Protein AF-A0A6A3IXL8-F1 (afdb_monomer_lite)

pLDDT: mean 82.42, std 16.55, range [43.03, 97.19]

Sequence (114 aa):
MKDTRRDSEVLTAKTMASSVRDVYPDWLESYIQGKKDTATAYESLLRLLRRFAYRHGFVQRTPSGLNEKLSNLIVIRDEFAQSFKMTYSGFDASEVYNTDETGIYCDGVTRTVA

Radius of gyration: 25.23 Å; chains: 1; bounding box: 51×42×64 Å

Secondary structure (DSSP, 8-state):
---TTSSSPP--HHHHHHHHHHH-HHHHHHHHTT-S-HHHHHHHHHHHHHHHHHHTT-------TT---HHHHHHHHHHHHHHHHHHHTTS-GGG-------PPPP--------

Structure (mmCIF, N/CA/C/O backbone):
data_AF-A0A6A3IXL8-F1
#
_entry.id   AF-A0A6A3IXL8-F1
#
loop_
_atom_site.group_PDB
_atom_site.id
_atom_site.type_symbol
_atom_site.label_atom_id
_atom_site.label_alt_id
_atom_site.label_comp_id
_atom_site.label_asym_id
_atom_site.label_entity_id
_atom_site.label_seq_id
_atom_site.pdbx_PDB_ins_code
_atom_site.Cartn_x
_atom_site.Cartn_y
_atom_site.Cartn_z
_atom_site.occupancy
_atom_site.B_iso_or_equiv
_atom_site.auth_seq_id
_atom_site.auth_comp_id
_atom_site.auth_asym_id
_atom_site.auth_atom_id
_atom_site.pdbx_PDB_model_num
ATOM 1 N N . MET A 1 1 ? 0.269 11.555 -17.922 1.00 45.09 1 MET A N 1
ATOM 2 C CA . MET A 1 1 ? -0.558 10.885 -16.894 1.00 45.09 1 MET A CA 1
ATOM 3 C C . MET A 1 1 ? -0.244 11.554 -15.561 1.00 45.09 1 MET A C 1
ATOM 5 O O . MET A 1 1 ? 0.915 11.542 -15.171 1.00 45.09 1 MET A O 1
ATOM 9 N N . LYS A 1 2 ? -1.202 12.260 -14.945 1.00 43.03 2 LYS A N 1
ATOM 10 C CA . LYS A 1 2 ? -0.981 12.970 -13.671 1.00 43.03 2 LYS A CA 1
ATOM 11 C C . LYS A 1 2 ? -0.817 11.906 -12.579 1.00 43.03 2 LYS A C 1
ATOM 13 O O . LYS A 1 2 ? -1.688 11.047 -12.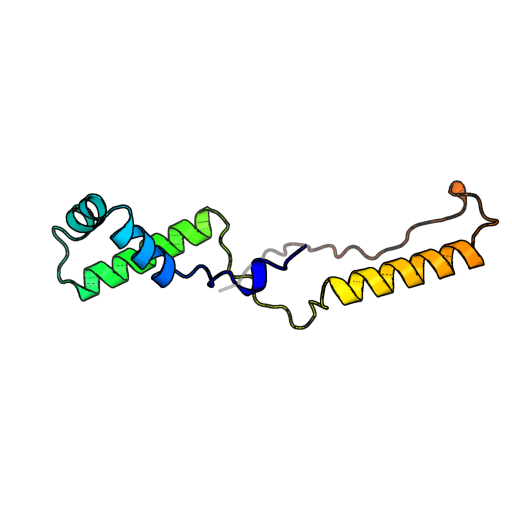458 1.00 43.03 2 LYS A O 1
ATOM 18 N N . ASP A 1 3 ? 0.317 11.911 -11.880 1.00 43.94 3 ASP A N 1
ATOM 19 C CA . ASP A 1 3 ? 0.663 10.929 -10.845 1.00 43.94 3 ASP A CA 1
ATOM 20 C C . ASP A 1 3 ? -0.281 11.077 -9.642 1.00 43.94 3 ASP A C 1
ATOM 22 O O . ASP A 1 3 ? -0.008 11.788 -8.679 1.00 43.94 3 ASP A O 1
ATOM 26 N N . THR A 1 4 ? -1.434 10.418 -9.735 1.00 51.47 4 THR A N 1
ATOM 27 C CA . THR A 1 4 ? -2.538 10.454 -8.765 1.00 51.47 4 THR A CA 1
ATOM 28 C C . THR A 1 4 ? -2.161 9.817 -7.426 1.00 51.47 4 THR A C 1
ATOM 30 O O . THR A 1 4 ? -2.902 9.954 -6.459 1.00 51.47 4 THR A O 1
ATOM 33 N N . ARG A 1 5 ? -0.998 9.150 -7.343 1.00 54.78 5 ARG A N 1
ATOM 34 C CA . ARG A 1 5 ? -0.468 8.570 -6.100 1.00 54.78 5 ARG A CA 1
ATOM 35 C C . ARG A 1 5 ? 0.149 9.604 -5.163 1.00 54.78 5 ARG A C 1
ATOM 37 O O . ARG A 1 5 ? 0.311 9.320 -3.982 1.00 54.78 5 ARG A O 1
ATOM 44 N N . ARG A 1 6 ? 0.522 10.784 -5.669 1.00 49.09 6 ARG A N 1
ATOM 45 C CA . ARG A 1 6 ? 1.059 11.865 -4.823 1.00 49.09 6 ARG A CA 1
ATOM 46 C C . ARG A 1 6 ? -0.026 12.601 -4.047 1.00 49.09 6 ARG A C 1
ATOM 48 O O . ARG A 1 6 ? 0.248 13.066 -2.949 1.00 49.09 6 ARG A O 1
ATOM 55 N N . ASP A 1 7 ? -1.233 12.643 -4.601 1.00 52.06 7 ASP A N 1
ATOM 56 C CA . ASP A 1 7 ? -2.391 13.301 -3.990 1.00 52.06 7 ASP A CA 1
ATOM 57 C C . ASP A 1 7 ? -3.246 12.323 -3.161 1.00 52.06 7 ASP A C 1
ATOM 59 O O . ASP A 1 7 ? -4.202 12.731 -2.505 1.00 52.06 7 ASP A O 1
ATOM 63 N N . SER A 1 8 ? -2.932 11.022 -3.185 1.00 55.88 8 SER A N 1
ATOM 64 C CA . SER A 1 8 ? -3.656 10.021 -2.401 1.00 55.88 8 SER A CA 1
ATOM 65 C C . SER A 1 8 ? -3.188 10.026 -0.946 1.00 55.88 8 SER A C 1
ATOM 67 O O . SER A 1 8 ? -2.030 9.704 -0.667 1.00 55.88 8 SER A O 1
ATOM 69 N N . GLU A 1 9 ? -4.093 10.344 -0.016 1.00 64.56 9 GLU A N 1
ATOM 70 C CA . GLU A 1 9 ? -3.850 10.162 1.416 1.00 64.56 9 GLU A CA 1
ATOM 71 C C . GLU A 1 9 ? -3.497 8.704 1.732 1.00 64.56 9 GLU A C 1
ATOM 73 O O . GLU A 1 9 ? -4.048 7.755 1.165 1.00 64.56 9 GLU A O 1
ATOM 78 N N . VAL A 1 10 ? -2.577 8.517 2.679 1.00 71.94 10 VAL A N 1
ATOM 79 C CA . VAL A 1 10 ? -2.199 7.186 3.154 1.00 71.94 10 VAL A CA 1
ATOM 80 C C . VAL A 1 10 ? -3.430 6.508 3.761 1.00 71.94 10 VAL A C 1
ATOM 82 O O . VAL A 1 10 ? -4.063 7.032 4.683 1.00 71.94 10 VAL A O 1
ATOM 85 N N . LEU A 1 11 ? -3.750 5.308 3.273 1.00 77.88 11 LEU A N 1
ATOM 86 C CA . LEU A 1 11 ? -4.792 4.480 3.867 1.00 77.88 11 LEU A CA 1
ATOM 87 C C . LEU A 1 11 ? -4.315 3.997 5.242 1.00 77.88 11 LEU A C 1
ATOM 89 O O . LEU A 1 11 ? -3.466 3.116 5.362 1.00 77.88 11 LEU A O 1
ATOM 93 N N . THR A 1 12 ? -4.856 4.603 6.291 1.00 87.62 12 THR A N 1
ATOM 94 C CA . THR A 1 12 ? -4.580 4.279 7.687 1.00 87.62 12 THR A CA 1
ATOM 95 C C . THR A 1 12 ? -5.878 3.875 8.366 1.00 87.62 12 THR A C 1
ATOM 97 O O . THR A 1 12 ? -6.965 4.268 7.948 1.00 87.62 12 THR A O 1
ATOM 100 N N . ALA A 1 13 ? -5.786 3.157 9.486 1.00 90.38 13 ALA A N 1
ATOM 101 C CA . ALA A 1 13 ? -6.971 2.852 10.289 1.00 90.38 13 ALA A CA 1
ATOM 102 C C . ALA A 1 13 ? -7.740 4.121 10.711 1.00 90.38 13 ALA A C 1
ATOM 104 O O . ALA A 1 13 ? -8.952 4.068 10.886 1.00 90.38 13 ALA A O 1
ATOM 105 N N . LYS A 1 14 ? -7.050 5.265 10.832 1.00 91.12 14 LYS A N 1
ATOM 106 C CA . LYS A 1 14 ? -7.661 6.560 11.140 1.00 91.12 14 LYS A CA 1
ATOM 107 C C . LYS A 1 14 ? -8.438 7.126 9.950 1.00 91.12 14 LYS A C 1
ATOM 109 O O . LYS A 1 14 ? -9.581 7.526 10.135 1.00 91.12 14 LYS A O 1
ATOM 114 N N . THR A 1 15 ? -7.855 7.139 8.749 1.00 91.38 15 THR A N 1
ATOM 115 C CA . THR A 1 15 ? -8.567 7.614 7.548 1.00 91.38 15 THR A CA 1
ATOM 116 C C . THR A 1 15 ? -9.753 6.707 7.222 1.00 91.38 15 THR A C 1
ATOM 118 O O . THR A 1 15 ? -10.842 7.207 6.963 1.00 91.38 15 THR A O 1
ATOM 121 N N . MET A 1 16 ? -9.606 5.391 7.403 1.00 93.25 16 MET A N 1
ATOM 122 C CA . MET A 1 16 ? -10.719 4.438 7.325 1.00 93.25 16 MET A CA 1
ATOM 123 C C . MET A 1 16 ? -11.811 4.711 8.371 1.00 93.25 16 MET A C 1
ATOM 125 O O . MET A 1 16 ? -12.990 4.637 8.043 1.00 93.25 16 MET A O 1
ATOM 129 N N . ALA A 1 17 ? -11.450 5.033 9.620 1.00 94.81 17 ALA A N 1
ATOM 130 C CA . ALA A 1 17 ? -12.427 5.348 10.665 1.00 94.81 17 ALA A CA 1
ATOM 131 C C . ALA A 1 17 ? -13.216 6.627 10.348 1.00 94.81 17 ALA A C 1
ATOM 133 O O . ALA A 1 17 ? -14.429 6.651 10.553 1.00 94.81 17 ALA A O 1
ATOM 134 N N . SER A 1 18 ? -12.556 7.655 9.800 1.00 94.88 18 SER A N 1
ATOM 135 C CA . SER A 1 18 ? -13.240 8.845 9.280 1.00 94.88 18 SER A CA 1
ATOM 136 C C . SER A 1 18 ? -14.214 8.475 8.160 1.00 94.88 18 SER A C 1
ATOM 138 O O . SER A 1 18 ? -15.380 8.836 8.244 1.00 94.88 18 SER A O 1
ATOM 140 N N . SER A 1 19 ? -13.796 7.672 7.174 1.00 93.38 19 SER A N 1
ATOM 141 C CA . SER A 1 19 ? -14.694 7.228 6.097 1.00 93.38 19 SER A CA 1
ATOM 142 C C . SER A 1 19 ? -15.884 6.414 6.608 1.00 93.38 19 SER A C 1
ATOM 144 O O . SER A 1 19 ? -16.992 6.577 6.111 1.00 93.38 19 SER A O 1
ATOM 146 N N . VAL A 1 20 ? -15.687 5.556 7.613 1.00 96.00 20 VAL A N 1
ATOM 147 C CA . VAL A 1 20 ? -16.784 4.808 8.247 1.00 96.00 20 VAL A CA 1
ATOM 148 C C . VAL A 1 20 ? -17.775 5.752 8.918 1.00 96.00 20 VAL A C 1
ATOM 150 O O . VAL A 1 20 ? -18.974 5.575 8.747 1.00 96.00 20 VAL A O 1
ATOM 153 N N . ARG A 1 21 ? -17.293 6.766 9.641 1.00 95.50 21 ARG A N 1
ATOM 154 C CA . ARG A 1 21 ? -18.155 7.789 10.245 1.00 95.50 21 ARG A CA 1
ATOM 155 C C . ARG A 1 21 ? -18.945 8.559 9.186 1.00 95.50 21 ARG A C 1
ATOM 157 O O . ARG A 1 21 ? -20.123 8.818 9.393 1.00 95.50 21 ARG A O 1
ATOM 164 N N . ASP A 1 22 ? -18.297 8.918 8.083 1.00 95.69 22 ASP A N 1
ATOM 165 C CA . ASP A 1 22 ? -18.884 9.800 7.073 1.00 95.69 22 ASP A CA 1
ATOM 166 C C . ASP A 1 22 ? -19.870 9.055 6.150 1.00 95.69 22 ASP A C 1
ATOM 168 O O . ASP A 1 22 ? -20.857 9.637 5.708 1.00 95.69 22 ASP A O 1
ATOM 172 N N . VAL A 1 23 ? -19.627 7.768 5.871 1.00 97.19 23 VAL A N 1
ATOM 173 C CA . VAL A 1 23 ? -20.437 6.957 4.937 1.00 97.19 23 VAL A CA 1
ATOM 174 C C . VAL A 1 23 ? -21.420 6.026 5.658 1.00 97.19 23 VAL A C 1
ATOM 176 O O . VAL A 1 23 ? -22.490 5.741 5.127 1.00 97.19 23 VAL A O 1
ATOM 179 N N . TYR A 1 24 ? -21.083 5.551 6.861 1.00 95.94 24 TYR A N 1
ATOM 180 C CA . TYR A 1 24 ? -21.859 4.553 7.609 1.00 95.94 24 TYR A CA 1
ATOM 181 C C . TYR A 1 24 ? -22.117 4.971 9.075 1.00 95.94 24 TYR A C 1
ATOM 183 O O . TYR A 1 24 ? -21.761 4.224 9.997 1.00 95.94 24 TYR A O 1
ATOM 191 N N . PRO A 1 25 ? -22.739 6.140 9.326 1.00 95.44 25 PRO A N 1
ATOM 192 C CA . PRO A 1 25 ? -22.960 6.650 10.681 1.00 95.44 25 PRO A CA 1
ATOM 193 C C . PRO A 1 25 ? -23.851 5.732 11.534 1.00 95.44 25 PRO A C 1
ATOM 195 O O . PRO A 1 25 ? -23.485 5.434 12.669 1.00 95.44 25 PRO A O 1
ATOM 198 N N . ASP A 1 26 ? -24.943 5.196 10.980 1.00 97.06 26 ASP A N 1
ATOM 199 C CA . ASP A 1 26 ? -25.882 4.327 11.715 1.00 97.06 26 ASP A CA 1
ATOM 200 C C . ASP A 1 26 ? -25.228 3.008 12.154 1.00 97.06 26 ASP A C 1
ATOM 202 O O . ASP A 1 26 ? -25.449 2.492 13.257 1.00 97.06 26 ASP A O 1
ATOM 206 N N . TRP A 1 27 ? -24.369 2.458 11.288 1.00 96.81 27 TRP A N 1
ATOM 207 C CA . TRP A 1 27 ? -23.582 1.271 11.611 1.00 96.81 27 TRP A CA 1
ATOM 208 C C . TRP A 1 27 ? -22.571 1.575 12.716 1.00 96.81 27 TRP A C 1
ATOM 210 O O . TRP A 1 27 ? -22.401 0.770 13.632 1.00 96.81 27 TRP A O 1
ATOM 220 N N . LEU A 1 28 ? -21.909 2.733 12.645 1.00 96.12 28 LEU A N 1
ATOM 221 C CA . LEU A 1 28 ? -20.941 3.152 13.651 1.00 96.12 28 LEU A CA 1
ATOM 222 C C . LEU A 1 28 ? -21.611 3.366 15.014 1.00 96.12 28 LEU A C 1
ATOM 224 O O . LEU A 1 28 ? -21.070 2.925 16.027 1.00 96.12 28 LEU A O 1
ATOM 228 N N . GLU A 1 29 ? -22.790 3.983 15.045 1.00 95.19 29 GLU A N 1
ATOM 229 C CA . GLU A 1 29 ? -23.575 4.158 16.267 1.00 95.19 29 GLU A CA 1
ATOM 230 C C . GLU A 1 29 ? -23.936 2.801 16.880 1.00 95.19 29 GLU A C 1
ATOM 232 O O . GLU A 1 29 ? -23.606 2.536 18.038 1.00 95.19 29 GLU A O 1
ATOM 237 N N . SER A 1 30 ? -24.485 1.892 16.070 1.00 95.88 30 SER A N 1
ATOM 238 C CA . SER A 1 30 ? -24.804 0.520 16.486 1.00 95.88 30 SER A CA 1
ATOM 239 C C . SER A 1 30 ? -23.568 -0.251 16.971 1.00 95.88 30 SER A C 1
ATOM 241 O O . SER A 1 30 ? -23.645 -1.040 17.908 1.00 95.88 30 SER A O 1
ATOM 243 N N . TYR A 1 31 ? -22.401 -0.019 16.365 1.00 94.94 31 TYR A N 1
ATOM 244 C CA . TYR A 1 31 ? -21.143 -0.652 16.766 1.00 94.94 31 TYR A CA 1
ATOM 245 C C . TYR A 1 31 ? -20.627 -0.152 18.123 1.00 94.94 31 TYR A C 1
ATOM 247 O O . TYR A 1 31 ? -19.989 -0.909 18.862 1.00 94.94 31 TYR A O 1
ATOM 255 N N . ILE A 1 32 ? -20.841 1.127 18.438 1.00 95.06 32 ILE A N 1
ATOM 256 C CA . ILE A 1 32 ? -20.395 1.748 19.693 1.00 95.06 32 ILE A CA 1
ATOM 257 C C . ILE A 1 32 ? -21.343 1.391 20.850 1.00 95.06 32 ILE A C 1
ATOM 259 O O . ILE A 1 32 ? -20.903 1.360 22.004 1.00 95.06 32 ILE A O 1
ATOM 263 N N . GLN A 1 33 ? -22.607 1.063 20.563 1.00 94.44 33 GLN A N 1
ATOM 264 C CA . GLN A 1 33 ? -23.574 0.625 21.571 1.00 94.44 33 GLN A CA 1
ATOM 265 C C . GLN A 1 33 ? -23.049 -0.567 22.389 1.00 94.44 33 GLN A C 1
ATOM 267 O O . GLN A 1 33 ? -22.519 -1.547 21.866 1.00 94.44 33 GLN A O 1
ATOM 272 N N . GLY A 1 34 ? -23.177 -0.469 23.714 1.00 87.31 34 GLY A N 1
ATOM 273 C CA . GLY A 1 34 ? -22.740 -1.510 24.650 1.00 87.31 34 GLY A CA 1
ATOM 274 C C . GLY A 1 34 ? -21.233 -1.550 24.927 1.00 87.31 34 GLY A C 1
ATOM 275 O O . GLY A 1 34 ? -20.780 -2.401 25.696 1.00 87.31 34 GLY A O 1
ATOM 276 N N . LYS A 1 35 ? -20.433 -0.642 24.352 1.00 92.62 35 LYS A N 1
ATOM 277 C CA . LYS A 1 35 ? -19.014 -0.511 24.713 1.00 92.62 35 LYS A CA 1
ATOM 278 C C . LYS A 1 35 ? -18.841 0.321 25.980 1.00 92.62 35 LYS A C 1
ATOM 280 O O . LYS A 1 35 ? -19.614 1.229 26.256 1.00 92.62 35 LYS A O 1
ATOM 285 N N . LYS A 1 36 ? -17.789 -0.005 26.739 1.00 91.06 36 LYS A N 1
ATOM 286 C CA . LYS A 1 36 ? -17.504 0.564 28.066 1.00 91.06 36 LYS A CA 1
ATOM 287 C C . LYS A 1 36 ? -17.438 2.096 28.072 1.00 91.06 36 LYS A C 1
ATOM 289 O O . LYS A 1 36 ? -17.967 2.725 28.978 1.00 91.06 36 LYS A O 1
ATOM 294 N N . ASP A 1 37 ? -16.757 2.668 27.087 1.00 93.62 37 ASP A N 1
ATOM 295 C CA . ASP A 1 37 ? -16.561 4.105 26.922 1.00 93.62 37 ASP A CA 1
ATOM 296 C C . ASP A 1 37 ? -16.123 4.409 25.479 1.00 93.62 37 ASP A C 1
ATOM 298 O O . ASP A 1 37 ? -15.696 3.513 24.738 1.00 93.62 37 ASP A O 1
ATOM 302 N N . THR A 1 38 ? -16.206 5.679 25.082 1.00 90.62 38 THR A N 1
ATOM 303 C CA . THR A 1 38 ? -15.900 6.138 23.718 1.00 90.62 38 THR A CA 1
ATOM 304 C C . THR A 1 38 ? -14.447 5.887 23.311 1.00 90.62 38 THR A C 1
ATOM 306 O O . THR A 1 38 ? -14.191 5.559 22.151 1.00 90.62 38 THR A O 1
ATOM 309 N N . ALA A 1 39 ? -13.486 5.988 24.236 1.00 93.31 39 ALA A N 1
ATOM 310 C CA . ALA A 1 39 ? -12.077 5.747 23.923 1.00 93.31 39 ALA A CA 1
ATOM 311 C C . ALA A 1 39 ? -11.829 4.256 23.653 1.00 93.31 39 ALA A C 1
ATOM 313 O O . ALA A 1 39 ? -11.225 3.895 22.641 1.00 93.31 39 ALA A O 1
ATOM 314 N N . THR A 1 40 ? -12.386 3.377 24.492 1.00 93.81 40 THR A N 1
ATOM 315 C CA . THR A 1 40 ? -12.360 1.924 24.276 1.00 93.81 40 THR A CA 1
ATOM 316 C C . THR A 1 40 ? -13.060 1.540 22.968 1.00 93.81 40 THR A C 1
ATOM 318 O O . THR A 1 40 ? -12.572 0.681 22.224 1.00 93.81 40 THR A O 1
ATOM 321 N N . ALA A 1 41 ? -14.185 2.187 22.649 1.00 94.94 41 ALA A N 1
ATOM 322 C CA . ALA A 1 41 ? -14.908 1.963 21.405 1.00 94.94 41 ALA A CA 1
ATOM 323 C C . ALA A 1 41 ? -14.067 2.331 20.178 1.00 94.94 41 ALA A C 1
ATOM 325 O O . ALA A 1 41 ? -13.919 1.513 19.264 1.00 94.94 41 ALA A O 1
ATOM 326 N N . TYR A 1 42 ? -13.437 3.502 20.199 1.00 95.50 42 TYR A N 1
ATOM 327 C CA . TYR A 1 42 ? -12.574 3.961 19.120 1.00 95.50 42 TYR A CA 1
ATOM 328 C C . TYR A 1 42 ? -11.340 3.062 18.931 1.00 95.50 42 TYR A C 1
ATOM 330 O O . TYR A 1 42 ? -11.063 2.622 17.815 1.00 95.50 42 TYR A O 1
ATOM 338 N N . GLU A 1 43 ? -10.652 2.671 20.007 1.00 95.94 43 GLU A N 1
ATOM 339 C CA . GLU A 1 43 ? -9.512 1.744 19.917 1.00 95.94 43 GLU A CA 1
ATOM 340 C C . GLU A 1 43 ? -9.910 0.368 19.367 1.00 95.94 43 GLU A C 1
ATOM 342 O O . GLU A 1 43 ? -9.189 -0.249 18.573 1.00 95.94 43 GLU A O 1
ATOM 347 N N . SER A 1 44 ? -11.088 -0.126 19.751 1.00 96.00 44 SER A N 1
ATOM 348 C CA . SER A 1 44 ? -11.613 -1.381 19.211 1.00 96.00 44 SER A CA 1
ATOM 349 C C . SER A 1 44 ? -11.951 -1.285 17.716 1.00 96.00 44 SER A C 1
ATOM 351 O O . SER A 1 44 ? -11.669 -2.231 16.975 1.00 96.00 44 SER A O 1
ATOM 353 N N . LEU A 1 45 ? -12.457 -0.133 17.258 1.00 96.56 45 LEU A N 1
ATOM 354 C CA . LEU A 1 45 ?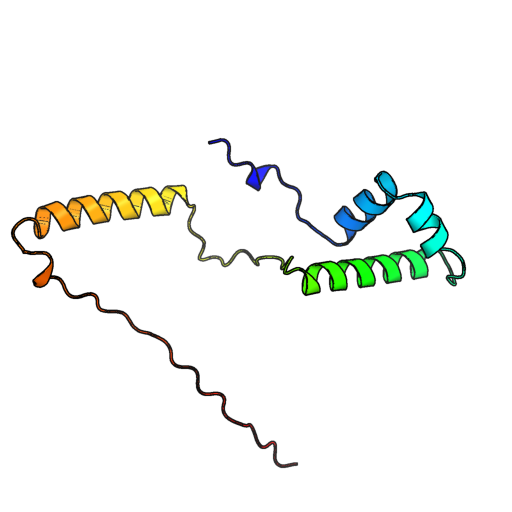 -12.708 0.145 15.845 1.00 96.56 45 LEU A CA 1
ATOM 355 C C . LEU A 1 45 ? -11.397 0.181 15.055 1.00 96.56 45 LEU A C 1
ATOM 357 O O . LEU A 1 45 ? -11.277 -0.490 14.032 1.00 96.56 45 LEU A O 1
ATOM 361 N N . LEU A 1 46 ? -10.374 0.882 15.553 1.00 96.00 46 LEU A N 1
ATOM 362 C CA . LEU A 1 46 ? -9.059 0.910 14.906 1.00 96.00 46 LEU A CA 1
ATOM 363 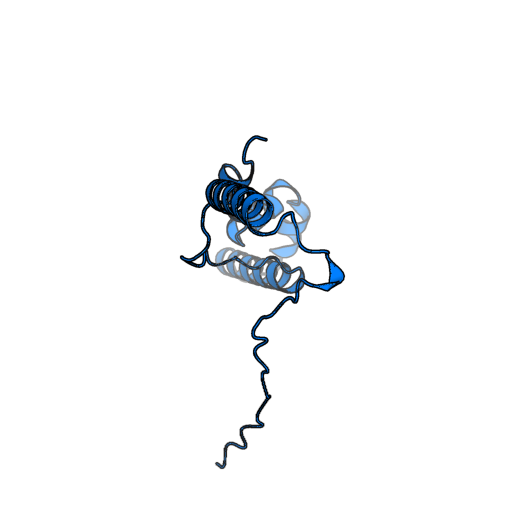C C . LEU A 1 46 ? -8.466 -0.498 14.766 1.00 96.00 46 LEU A C 1
ATOM 365 O O . LEU A 1 46 ? -7.898 -0.832 13.725 1.00 96.00 46 LEU A O 1
ATOM 369 N N . ARG A 1 47 ? -8.617 -1.356 15.782 1.00 95.88 47 ARG A N 1
ATOM 370 C CA . ARG A 1 47 ? -8.193 -2.766 15.704 1.00 95.88 47 ARG A CA 1
ATOM 371 C C . ARG A 1 47 ? -8.966 -3.551 14.644 1.00 95.88 47 ARG A C 1
ATOM 373 O O . ARG A 1 47 ? -8.345 -4.325 13.915 1.00 95.88 47 ARG A O 1
ATOM 380 N N . LEU A 1 48 ? -10.281 -3.355 14.541 1.00 95.62 48 LEU A N 1
ATOM 381 C CA . LEU A 1 48 ? -11.106 -3.980 13.504 1.00 95.62 48 LEU A CA 1
ATOM 382 C C . LEU A 1 48 ? -10.634 -3.570 12.102 1.00 95.62 48 LEU A C 1
ATOM 384 O O . LEU A 1 48 ? -10.407 -4.433 11.256 1.00 95.62 48 LEU A O 1
ATOM 388 N N . LEU A 1 49 ? -10.405 -2.275 11.886 1.00 95.19 49 LEU A N 1
ATOM 389 C CA . LEU A 1 49 ? -9.974 -1.731 10.597 1.00 95.19 49 LEU A CA 1
ATOM 390 C C . LEU A 1 49 ? -8.563 -2.190 10.211 1.00 95.19 49 LEU A C 1
ATOM 392 O O . LEU A 1 49 ? -8.333 -2.531 9.057 1.00 95.19 49 LEU A O 1
ATOM 396 N N . ARG A 1 50 ? -7.634 -2.305 11.170 1.00 92.56 50 ARG A N 1
ATOM 397 C CA . ARG A 1 50 ? -6.303 -2.898 10.928 1.00 92.56 50 ARG A CA 1
ATOM 398 C C . ARG A 1 50 ? -6.401 -4.364 10.492 1.00 92.56 50 ARG A C 1
ATOM 400 O O . ARG A 1 50 ? -5.693 -4.780 9.580 1.00 92.56 50 ARG A O 1
ATOM 407 N N . ARG A 1 51 ? -7.288 -5.151 11.114 1.00 93.31 51 ARG A N 1
ATOM 40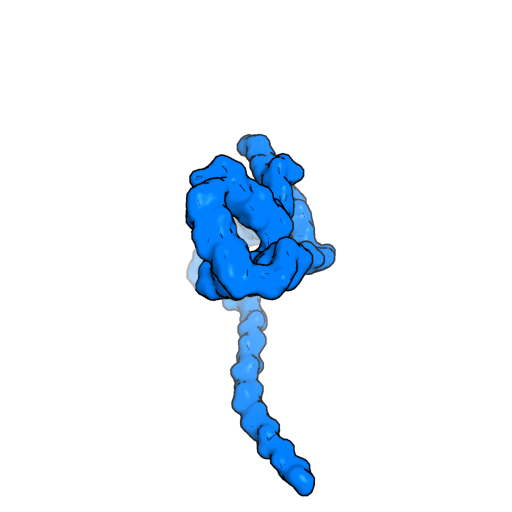8 C CA . ARG A 1 51 ? -7.522 -6.557 10.728 1.00 93.31 51 ARG A CA 1
ATOM 409 C C . ARG A 1 51 ? -8.173 -6.674 9.354 1.00 93.31 51 ARG A C 1
ATOM 411 O O . ARG A 1 51 ? -7.788 -7.548 8.585 1.00 93.31 51 ARG A O 1
ATOM 418 N N . PHE A 1 52 ? -9.128 -5.797 9.051 1.00 92.50 52 PHE A N 1
ATOM 419 C CA . PHE A 1 52 ? -9.720 -5.688 7.720 1.00 92.50 52 PHE A CA 1
ATOM 420 C C . PHE A 1 52 ? -8.644 -5.364 6.680 1.00 92.50 52 PHE A C 1
ATOM 422 O O . PHE A 1 52 ? -8.521 -6.075 5.687 1.00 92.50 52 PHE A O 1
ATOM 429 N N . ALA A 1 53 ? -7.813 -4.355 6.958 1.00 89.12 53 ALA A N 1
ATOM 430 C CA . ALA A 1 53 ? -6.715 -3.951 6.093 1.00 89.12 53 ALA A CA 1
ATOM 431 C C . ALA A 1 53 ? -5.788 -5.137 5.779 1.00 89.12 53 ALA A C 1
ATOM 433 O O . ALA A 1 53 ? -5.574 -5.477 4.618 1.00 89.12 53 ALA A O 1
ATOM 434 N N . TYR A 1 54 ? -5.335 -5.835 6.823 1.00 87.44 54 TYR A N 1
ATOM 435 C CA . TYR A 1 54 ? -4.485 -7.015 6.697 1.00 87.44 54 TYR A CA 1
ATOM 436 C C . TYR A 1 54 ? -5.137 -8.139 5.877 1.00 87.44 54 TYR A C 1
ATOM 438 O O . TYR A 1 54 ? -4.524 -8.657 4.947 1.00 87.44 54 TYR A O 1
ATOM 446 N N . ARG A 1 55 ? -6.398 -8.487 6.173 1.00 90.75 55 ARG A N 1
ATOM 447 C CA . ARG A 1 55 ? -7.127 -9.567 5.483 1.00 90.75 55 ARG A CA 1
ATOM 448 C C . ARG A 1 55 ? -7.294 -9.307 3.986 1.00 90.75 55 ARG A C 1
ATOM 450 O O . ARG A 1 55 ? -7.277 -10.252 3.207 1.00 90.75 55 ARG A O 1
ATOM 457 N N . HIS A 1 56 ? -7.470 -8.050 3.597 1.00 88.25 56 HIS A N 1
ATOM 458 C CA . HIS A 1 56 ? -7.689 -7.661 2.205 1.00 88.25 56 HIS A CA 1
ATOM 459 C C . HIS A 1 56 ? -6.408 -7.204 1.492 1.00 88.25 56 HIS A C 1
ATOM 461 O O . HIS A 1 56 ? -6.479 -6.669 0.390 1.00 88.25 56 HIS A O 1
ATOM 467 N N . GLY A 1 57 ? -5.231 -7.415 2.093 1.00 81.12 57 GLY A N 1
ATOM 468 C CA . GLY A 1 57 ? -3.951 -7.098 1.456 1.00 81.12 57 GLY A CA 1
ATOM 469 C C . GLY A 1 57 ? -3.643 -5.601 1.374 1.00 81.12 57 GLY A C 1
ATOM 470 O O . GLY A 1 57 ? -2.737 -5.200 0.642 1.00 81.12 57 GLY A O 1
ATOM 471 N N . PHE A 1 58 ? -4.345 -4.767 2.146 1.00 79.25 58 PHE A N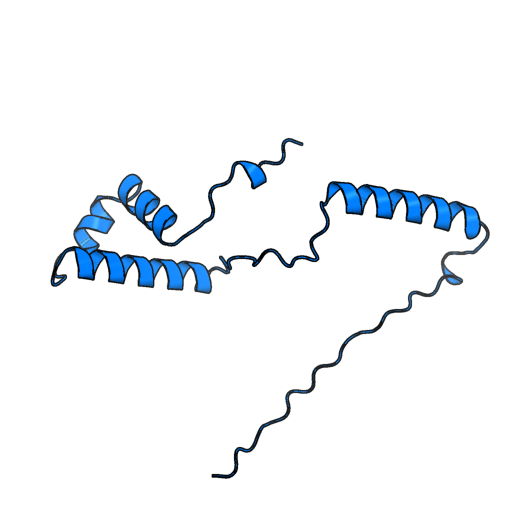 1
ATOM 472 C CA . PHE A 1 58 ? -3.978 -3.370 2.359 1.00 79.25 58 PHE A CA 1
ATOM 473 C C . PHE A 1 58 ? -2.765 -3.317 3.292 1.00 79.25 58 PHE A C 1
ATOM 475 O O . PHE A 1 58 ? -2.867 -3.068 4.494 1.00 79.25 58 PHE A O 1
ATOM 482 N N . VAL A 1 59 ? -1.598 -3.617 2.734 1.00 67.25 59 VAL A N 1
ATOM 483 C CA . VAL A 1 59 ? -0.323 -3.554 3.440 1.00 67.25 59 VAL A CA 1
ATOM 484 C C . VAL A 1 59 ? 0.292 -2.189 3.176 1.00 67.25 59 VAL A C 1
ATOM 486 O O . VAL A 1 59 ? 0.394 -1.753 2.026 1.00 67.25 59 VAL A O 1
ATOM 489 N N . GLN A 1 60 ? 0.721 -1.514 4.243 1.00 63.19 60 GLN A N 1
ATOM 490 C CA . GLN A 1 60 ? 1.577 -0.345 4.112 1.00 63.19 60 GLN A CA 1
ATOM 491 C C . GLN A 1 60 ? 2.852 -0.811 3.410 1.00 63.19 60 GLN A C 1
ATOM 493 O O . GLN A 1 60 ? 3.666 -1.524 3.994 1.00 63.19 60 GLN A O 1
ATOM 498 N N . ARG A 1 61 ? 3.016 -0.456 2.133 1.00 59.16 61 ARG A N 1
ATOM 499 C CA . ARG A 1 61 ? 4.302 -0.645 1.470 1.00 59.16 61 ARG A CA 1
ATOM 500 C C . ARG A 1 61 ? 5.260 0.310 2.156 1.00 59.16 61 ARG A C 1
ATOM 502 O O . ARG A 1 61 ? 5.176 1.518 1.940 1.00 59.16 61 ARG A O 1
ATOM 509 N N . THR A 1 62 ? 6.124 -0.220 3.018 1.00 53.72 62 THR A N 1
ATOM 510 C CA . THR A 1 62 ? 7.308 0.513 3.455 1.00 53.72 62 THR A CA 1
ATOM 511 C C . THR A 1 62 ? 7.985 0.991 2.177 1.00 53.72 62 THR A C 1
ATOM 513 O O . THR A 1 62 ? 8.238 0.156 1.302 1.00 53.72 62 THR A O 1
ATOM 516 N N . PRO A 1 63 ? 8.220 2.299 2.000 1.00 52.28 63 PRO A N 1
ATOM 517 C CA . PRO A 1 63 ? 9.069 2.752 0.920 1.00 52.28 63 PRO A CA 1
ATOM 518 C C . PRO A 1 63 ? 10.425 2.085 1.154 1.00 52.28 63 PRO A C 1
ATOM 520 O O . PRO A 1 63 ? 11.165 2.472 2.055 1.00 52.28 63 PRO A O 1
ATOM 523 N N . SER A 1 64 ? 10.728 1.016 0.420 1.00 49.91 64 SER A N 1
ATOM 524 C CA . SER A 1 64 ? 12.092 0.519 0.353 1.00 49.91 64 SER A CA 1
ATOM 525 C C . SER A 1 64 ? 12.904 1.658 -0.247 1.00 49.91 64 SER A C 1
ATOM 527 O O . SER A 1 64 ? 12.547 2.182 -1.303 1.00 49.91 64 SER A O 1
ATOM 529 N N . GLY A 1 65 ? 13.980 2.064 0.427 1.00 51.38 65 GLY A N 1
ATOM 530 C CA . GLY A 1 65 ? 14.880 3.123 -0.047 1.00 51.38 65 GLY A CA 1
ATOM 531 C C . GLY A 1 65 ? 15.531 2.834 -1.409 1.00 51.38 65 GLY A C 1
ATOM 532 O O . GLY A 1 65 ? 16.252 3.677 -1.918 1.00 51.38 65 GLY A O 1
ATOM 533 N N . LEU A 1 66 ? 15.257 1.662 -1.993 1.00 56.28 66 LEU A N 1
ATOM 534 C CA . LEU A 1 66 ? 15.644 1.240 -3.338 1.00 56.28 66 LEU A CA 1
ATOM 535 C C . LEU A 1 66 ? 14.590 1.505 -4.425 1.00 56.28 66 LEU A C 1
ATOM 537 O O . LEU A 1 66 ? 14.825 1.171 -5.583 1.00 56.28 66 LEU A O 1
ATOM 541 N N . ASN A 1 67 ? 13.421 2.061 -4.098 1.00 59.00 67 ASN A N 1
ATOM 542 C CA . ASN A 1 67 ? 12.431 2.370 -5.128 1.00 59.00 67 ASN A CA 1
ATOM 543 C C . ASN A 1 67 ? 12.831 3.657 -5.852 1.00 59.00 67 ASN A C 1
ATOM 545 O O . ASN A 1 67 ? 12.385 4.753 -5.505 1.00 59.00 67 ASN A O 1
ATOM 549 N N . GLU A 1 68 ? 13.675 3.504 -6.869 1.00 67.06 68 GLU A N 1
ATOM 550 C CA . GLU A 1 68 ? 13.925 4.538 -7.864 1.00 67.06 68 GLU A CA 1
ATOM 551 C C . GLU A 1 68 ? 12.604 5.052 -8.443 1.00 67.06 68 GLU A C 1
ATOM 553 O O . GLU A 1 68 ? 11.613 4.322 -8.579 1.00 67.06 68 GLU A O 1
ATOM 558 N N . LYS A 1 69 ? 12.570 6.341 -8.795 1.00 78.12 69 LYS A N 1
ATOM 559 C CA . LYS A 1 69 ? 11.380 6.918 -9.427 1.00 78.12 69 LYS A CA 1
ATOM 560 C C . LYS A 1 69 ? 11.087 6.142 -10.707 1.00 78.12 69 LYS A C 1
ATOM 562 O O . LYS A 1 69 ? 11.978 5.947 -11.528 1.00 78.12 69 LYS A O 1
ATOM 567 N N . LEU A 1 70 ? 9.819 5.790 -10.928 1.00 77.88 70 LEU A N 1
ATOM 568 C CA . LEU A 1 70 ? 9.387 5.103 -12.150 1.00 77.88 70 LEU A CA 1
ATOM 569 C C . LEU A 1 70 ? 9.868 5.823 -13.422 1.00 77.88 70 LEU A C 1
ATOM 571 O O . LEU A 1 70 ? 10.255 5.174 -14.384 1.00 77.88 70 LEU A O 1
ATOM 575 N N . SER A 1 71 ? 9.901 7.159 -13.406 1.00 79.69 71 SER A N 1
ATOM 576 C CA . SER A 1 71 ? 10.449 7.966 -14.501 1.00 79.69 71 SER A CA 1
ATOM 577 C C . SER A 1 71 ? 11.917 7.656 -14.797 1.00 79.69 71 SER A C 1
ATOM 579 O O . SER A 1 71 ? 12.285 7.550 -15.958 1.00 79.69 71 SER A O 1
ATOM 581 N N . ASN A 1 72 ? 12.740 7.481 -13.761 1.00 85.50 72 ASN A N 1
ATOM 582 C CA . ASN A 1 72 ? 14.160 7.170 -13.906 1.00 85.50 72 ASN A CA 1
ATOM 583 C C . ASN A 1 72 ? 14.340 5.749 -14.449 1.00 85.50 72 ASN A C 1
ATOM 585 O O . ASN A 1 72 ? 15.129 5.537 -15.361 1.00 85.50 72 ASN A O 1
ATOM 589 N N . LEU A 1 73 ? 13.556 4.789 -13.945 1.00 87.50 73 LEU A N 1
ATOM 590 C CA . LEU A 1 73 ? 13.589 3.402 -14.417 1.00 87.50 73 LEU A CA 1
ATOM 591 C C . LEU A 1 73 ? 13.191 3.274 -15.893 1.00 87.50 73 LEU A C 1
ATOM 593 O O . LEU A 1 73 ? 13.772 2.463 -16.608 1.00 87.50 73 LEU A O 1
ATOM 597 N N . ILE A 1 74 ? 12.226 4.076 -16.359 1.00 88.38 74 ILE A N 1
ATOM 598 C CA . ILE A 1 74 ? 11.835 4.108 -17.777 1.00 88.38 74 ILE A CA 1
ATOM 599 C C . ILE A 1 74 ? 12.991 4.617 -18.643 1.00 88.38 74 ILE A C 1
ATOM 601 O O . ILE A 1 74 ? 13.298 3.986 -19.649 1.00 88.38 74 ILE A O 1
ATOM 605 N N . VAL A 1 75 ? 13.654 5.704 -18.233 1.00 92.38 75 VAL A N 1
ATOM 606 C CA . VAL A 1 75 ? 14.811 6.249 -18.961 1.00 92.38 75 VAL A C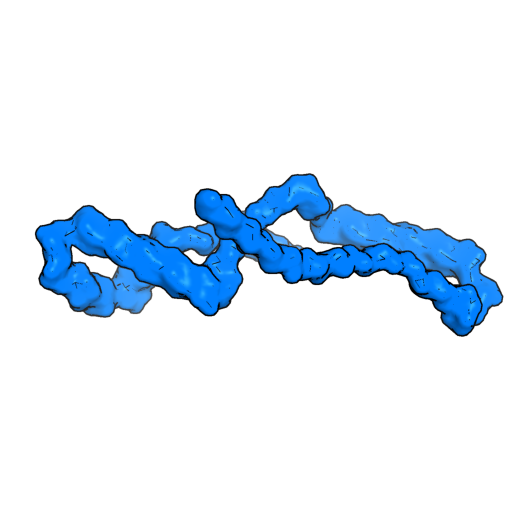A 1
ATOM 607 C C . VAL A 1 75 ? 15.933 5.213 -19.044 1.00 92.38 75 VAL A C 1
ATOM 609 O O . VAL A 1 75 ? 16.377 4.895 -20.141 1.00 92.38 75 VAL A O 1
ATOM 612 N N . ILE A 1 76 ? 16.308 4.608 -17.912 1.00 93.38 76 ILE A N 1
ATOM 613 C CA . ILE A 1 76 ? 17.363 3.582 -17.857 1.00 93.38 76 ILE A CA 1
ATOM 614 C C . ILE A 1 76 ? 17.016 2.383 -18.750 1.00 93.38 76 ILE A C 1
ATOM 616 O O . ILE A 1 76 ? 17.871 1.882 -19.479 1.00 93.38 76 ILE A O 1
ATOM 620 N N . ARG A 1 77 ? 15.758 1.923 -18.723 1.00 94.12 77 ARG A N 1
ATOM 621 C CA . ARG A 1 77 ? 15.291 0.822 -19.576 1.00 94.12 77 ARG A CA 1
ATOM 622 C C . ARG A 1 77 ? 15.438 1.161 -21.058 1.00 94.12 77 ARG A C 1
ATOM 624 O O . ARG A 1 77 ? 15.891 0.314 -21.822 1.00 94.12 77 ARG A O 1
ATOM 631 N N . ASP A 1 78 ? 15.022 2.356 -21.463 1.00 95.56 78 ASP A N 1
ATOM 632 C CA . ASP A 1 78 ? 15.013 2.755 -22.871 1.00 95.56 78 ASP A CA 1
ATOM 633 C C . ASP A 1 78 ? 16.443 2.975 -23.395 1.00 95.56 78 ASP A C 1
ATOM 635 O O . ASP A 1 78 ? 16.773 2.505 -24.486 1.00 95.56 78 ASP A O 1
ATOM 639 N N . GLU A 1 79 ? 17.321 3.582 -22.589 1.00 96.38 79 GLU A N 1
ATOM 640 C CA . GLU A 1 79 ? 18.755 3.718 -22.885 1.00 96.38 79 GLU A CA 1
ATOM 641 C C . GLU A 1 79 ? 19.441 2.349 -23.013 1.00 96.38 79 GLU A C 1
ATOM 643 O O . GLU A 1 79 ? 20.194 2.110 -23.962 1.00 96.38 79 GLU A O 1
ATOM 648 N N . PHE A 1 80 ? 19.143 1.420 -22.098 1.00 94.44 80 PHE A N 1
ATOM 649 C CA . PHE A 1 80 ? 19.650 0.051 -22.165 1.00 94.44 80 PHE A CA 1
ATOM 650 C C . PHE A 1 80 ? 19.137 -0.694 -23.403 1.00 94.44 80 PHE A C 1
ATOM 652 O O . PHE A 1 80 ? 19.913 -1.335 -24.104 1.00 94.44 80 PHE A O 1
ATOM 659 N N . ALA A 1 81 ? 17.844 -0.597 -23.718 1.00 93.94 81 ALA A N 1
ATOM 660 C CA . ALA A 1 81 ? 17.277 -1.251 -24.895 1.00 93.94 81 ALA A CA 1
ATOM 661 C C . ALA A 1 81 ? 17.909 -0.728 -26.195 1.00 93.94 81 ALA A C 1
ATOM 663 O O . ALA A 1 81 ? 18.164 -1.503 -27.122 1.00 93.94 81 ALA A O 1
ATOM 664 N N . GLN A 1 82 ? 18.189 0.577 -26.264 1.00 95.62 82 GLN A N 1
ATOM 665 C CA . GLN A 1 82 ? 18.848 1.185 -27.414 1.00 95.62 82 GLN A CA 1
ATOM 666 C C . GLN A 1 82 ? 20.298 0.707 -27.559 1.00 95.62 82 GLN A C 1
ATOM 668 O O . GLN A 1 82 ? 20.695 0.320 -28.662 1.00 95.62 82 GLN A O 1
ATOM 673 N N . SER A 1 83 ? 21.072 0.693 -26.468 1.00 95.19 83 SER A N 1
ATOM 674 C CA . SER A 1 83 ? 22.459 0.216 -26.494 1.00 95.19 83 SER A CA 1
ATOM 675 C C . SER A 1 83 ? 22.534 -1.275 -26.826 1.00 95.19 83 SER A C 1
ATOM 677 O O . SER A 1 83 ? 23.276 -1.659 -27.727 1.00 95.19 83 SER A O 1
ATOM 679 N N . PHE A 1 84 ? 21.679 -2.094 -26.210 1.00 92.38 84 PHE A N 1
ATOM 680 C CA . PHE A 1 84 ? 21.567 -3.522 -26.495 1.00 92.38 84 PHE A CA 1
ATOM 681 C C . PHE A 1 84 ? 21.260 -3.775 -27.974 1.00 92.38 84 PHE A C 1
ATOM 683 O O . PHE A 1 84 ? 21.953 -4.544 -28.636 1.00 92.38 84 PHE A O 1
ATOM 690 N N . LYS A 1 85 ? 20.262 -3.080 -28.533 1.00 91.81 85 LYS A N 1
ATOM 691 C CA . LYS A 1 85 ? 19.908 -3.232 -29.948 1.00 91.81 85 LYS A CA 1
ATOM 692 C C . LYS A 1 85 ? 21.050 -2.806 -30.869 1.00 91.81 85 LYS A C 1
ATOM 694 O O . LYS A 1 85 ? 21.292 -3.471 -31.868 1.00 91.81 85 LYS A O 1
ATOM 699 N N . MET A 1 86 ? 21.759 -1.723 -30.555 1.00 93.62 86 MET A N 1
ATOM 700 C CA . MET A 1 86 ? 22.895 -1.276 -31.362 1.00 93.62 86 MET A CA 1
ATOM 701 C C . MET A 1 86 ? 24.027 -2.311 -31.364 1.00 93.62 86 MET A C 1
ATOM 703 O O . MET A 1 86 ? 24.545 -2.641 -32.427 1.00 93.62 86 MET A O 1
ATOM 707 N N . THR A 1 87 ? 24.370 -2.851 -30.196 1.00 93.50 87 THR A N 1
ATOM 708 C CA . THR A 1 87 ? 25.482 -3.796 -30.034 1.00 93.50 87 THR A CA 1
ATOM 709 C C . THR A 1 87 ? 25.162 -5.191 -30.571 1.00 93.50 87 THR A C 1
ATOM 711 O O . THR A 1 87 ? 26.035 -5.823 -31.159 1.00 93.50 87 THR A O 1
ATOM 714 N N . TYR A 1 88 ? 23.925 -5.665 -30.405 1.00 90.12 88 TYR A N 1
ATOM 715 C CA . TYR A 1 88 ? 23.559 -7.060 -30.670 1.00 90.12 88 TYR A CA 1
ATOM 716 C C . TYR A 1 88 ? 22.557 -7.245 -31.822 1.00 90.12 88 TYR A C 1
ATOM 718 O O . TYR A 1 88 ? 22.050 -8.343 -32.011 1.00 90.12 88 TYR A O 1
ATOM 726 N N . SER A 1 89 ? 22.285 -6.210 -32.630 1.00 89.25 89 SER A N 1
ATOM 727 C CA . SER A 1 89 ? 21.337 -6.288 -33.767 1.00 89.25 89 SER A CA 1
ATOM 728 C C . SER A 1 89 ? 21.646 -7.368 -34.808 1.00 89.25 89 SER A C 1
ATOM 730 O O . SER A 1 89 ? 20.752 -7.735 -35.566 1.00 89.25 89 SER A O 1
ATOM 732 N N . GLY A 1 90 ? 22.893 -7.838 -34.878 1.00 91.81 90 GLY A N 1
ATOM 733 C CA . GLY A 1 90 ? 23.321 -8.877 -35.814 1.00 91.81 90 GLY A CA 1
ATOM 734 C C . GLY A 1 90 ? 23.123 -10.313 -35.324 1.00 91.81 90 GLY A C 1
ATOM 735 O O . GLY A 1 90 ? 23.314 -11.223 -36.122 1.00 91.81 90 GLY A O 1
ATOM 736 N N . PHE A 1 91 ? 22.773 -10.517 -34.052 1.00 90.62 91 PHE A N 1
ATOM 737 C CA . PHE A 1 91 ? 22.533 -11.845 -33.487 1.00 90.62 91 PHE A CA 1
ATOM 738 C C . PHE A 1 91 ? 21.062 -12.226 -33.626 1.00 90.62 91 PHE A C 1
ATOM 740 O O . PHE A 1 91 ? 20.172 -11.383 -33.461 1.00 90.62 91 PHE A O 1
ATOM 747 N N . ASP A 1 92 ? 20.801 -13.500 -33.907 1.00 90.75 92 ASP A N 1
ATOM 748 C CA . ASP A 1 92 ? 19.440 -14.022 -33.869 1.00 90.75 92 ASP A CA 1
ATOM 749 C C . ASP A 1 92 ? 18.958 -14.149 -32.417 1.00 90.75 92 ASP A C 1
ATOM 751 O O . ASP A 1 92 ? 19.740 -14.342 -31.484 1.00 90.75 92 ASP A O 1
ATOM 755 N N . ALA A 1 93 ? 17.644 -14.074 -32.202 1.00 86.31 93 ALA A N 1
ATOM 756 C CA . ALA A 1 93 ? 17.077 -14.227 -30.864 1.00 86.31 93 ALA A CA 1
ATOM 757 C C . ALA A 1 93 ? 17.413 -15.591 -30.229 1.00 86.31 93 ALA A C 1
ATOM 759 O O . ALA A 1 93 ? 17.491 -15.683 -29.005 1.00 86.31 93 ALA A O 1
ATOM 760 N N . SER A 1 94 ? 17.643 -16.633 -31.038 1.00 91.12 94 SER A N 1
ATOM 761 C CA . SER A 1 94 ? 18.081 -17.953 -30.561 1.00 91.12 94 SER A CA 1
ATOM 762 C C . SER A 1 94 ? 19.508 -17.977 -29.999 1.00 91.12 94 SER A C 1
ATOM 764 O O . SER A 1 94 ? 19.870 -18.927 -29.308 1.00 91.12 94 SER A O 1
ATOM 766 N N . GLU A 1 95 ? 20.302 -16.934 -30.242 1.00 90.31 95 GLU A N 1
ATOM 767 C CA . GLU A 1 95 ? 21.683 -16.806 -29.764 1.00 90.31 95 GLU A CA 1
ATOM 768 C C . GLU A 1 95 ? 21.786 -15.985 -28.465 1.00 90.31 95 GLU A C 1
ATOM 770 O O . GLU A 1 95 ? 22.869 -15.861 -27.888 1.00 90.31 95 GLU A O 1
ATOM 775 N N . VAL A 1 96 ? 20.665 -15.438 -27.977 1.00 87.38 96 VAL A N 1
ATOM 776 C CA . VAL A 1 96 ? 20.600 -14.613 -26.764 1.00 87.38 96 VAL A CA 1
ATOM 777 C C . VAL A 1 96 ? 20.044 -15.432 -25.600 1.00 87.38 96 VAL A C 1
ATOM 779 O O . VAL A 1 96 ? 18.862 -15.768 -25.557 1.00 87.38 96 VAL A O 1
ATOM 782 N N . TYR A 1 97 ? 20.892 -15.705 -24.609 1.00 88.94 97 TYR A N 1
ATOM 783 C CA . TYR A 1 97 ? 20.525 -16.471 -23.417 1.00 88.94 97 TYR A CA 1
ATOM 784 C C . TYR A 1 97 ? 20.303 -15.548 -22.218 1.00 88.94 97 TYR A C 1
ATOM 786 O O . TYR A 1 97 ? 21.178 -14.761 -21.858 1.00 88.94 97 TYR A O 1
ATOM 794 N N . ASN A 1 98 ? 19.142 -15.664 -21.569 1.00 89.94 98 ASN A N 1
ATOM 795 C CA . ASN A 1 98 ? 18.897 -14.987 -20.299 1.00 89.94 98 ASN A CA 1
ATOM 796 C C . ASN A 1 98 ? 19.625 -15.722 -19.163 1.00 89.94 98 ASN A C 1
ATOM 798 O O . ASN A 1 98 ? 19.631 -16.951 -19.132 1.00 89.94 98 ASN A O 1
ATOM 802 N N . THR A 1 99 ? 20.224 -14.979 -18.236 1.00 91.19 99 THR A N 1
ATOM 803 C CA . THR A 1 99 ? 20.880 -15.532 -17.043 1.00 91.19 99 THR A CA 1
ATOM 804 C C . THR A 1 99 ? 20.525 -14.664 -15.847 1.00 91.19 99 THR A C 1
ATOM 806 O O . THR A 1 99 ? 20.756 -13.456 -15.873 1.00 91.19 99 THR A O 1
ATOM 809 N N . ASP A 1 100 ? 19.992 -15.274 -14.798 1.00 90.38 100 ASP A N 1
ATOM 810 C CA . ASP A 1 100 ? 19.679 -14.612 -13.539 1.00 90.38 100 ASP A CA 1
ATOM 811 C C . ASP A 1 100 ? 19.833 -15.575 -12.356 1.00 90.38 100 ASP A C 1
ATOM 813 O O . ASP A 1 100 ? 19.826 -16.798 -12.505 1.00 90.38 100 ASP A O 1
ATOM 817 N N . GLU A 1 101 ? 20.008 -15.012 -11.163 1.00 92.31 101 GLU A N 1
ATOM 818 C CA . GLU A 1 101 ? 20.059 -15.781 -9.924 1.00 92.31 101 GLU A CA 1
ATOM 819 C C . GLU A 1 101 ? 18.664 -15.850 -9.301 1.00 92.31 101 GLU A C 1
ATOM 821 O O . GLU A 1 101 ? 18.041 -14.829 -9.008 1.00 92.31 101 GLU A O 1
ATOM 826 N N . THR A 1 102 ? 18.189 -17.065 -9.034 1.00 85.25 102 THR A N 1
ATOM 827 C CA . THR A 1 102 ? 16.973 -17.287 -8.248 1.00 85.25 102 THR A CA 1
ATOM 828 C C . THR A 1 102 ? 17.352 -17.775 -6.854 1.00 85.25 102 THR A C 1
ATOM 830 O O . THR A 1 102 ? 17.911 -18.860 -6.693 1.00 85.25 102 THR A O 1
ATOM 833 N N . GLY A 1 103 ? 17.028 -16.983 -5.829 1.00 82.19 103 GLY A N 1
ATOM 834 C CA . GLY A 1 103 ? 17.208 -17.381 -4.435 1.00 82.19 103 GLY A CA 1
ATOM 835 C C . GLY A 1 103 ? 16.286 -18.545 -4.071 1.00 82.19 103 GLY A C 1
ATOM 836 O O . GLY A 1 103 ? 15.064 -18.420 -4.137 1.00 82.19 103 GLY A O 1
ATOM 837 N N . ILE A 1 104 ? 16.868 -19.673 -3.667 1.00 83.38 104 ILE A N 1
ATOM 838 C CA . ILE A 1 104 ? 16.123 -20.826 -3.155 1.00 83.38 104 ILE A CA 1
ATOM 839 C C . ILE A 1 104 ? 16.102 -20.733 -1.631 1.00 83.38 104 ILE A C 1
ATOM 841 O O . ILE A 1 104 ? 17.147 -20.766 -0.983 1.00 83.38 104 ILE A O 1
ATOM 845 N N . TYR A 1 105 ? 14.906 -20.630 -1.057 1.00 79.12 105 TYR A N 1
ATOM 846 C CA . TYR A 1 105 ? 14.712 -20.625 0.389 1.00 79.12 105 TYR A CA 1
ATOM 847 C C . TYR A 1 105 ? 14.310 -22.023 0.852 1.00 79.12 105 TYR A C 1
ATOM 849 O O . TYR A 1 105 ? 13.264 -22.540 0.462 1.00 79.12 105 TYR A O 1
ATOM 857 N N . CYS A 1 106 ? 15.150 -22.636 1.683 1.00 78.00 106 CYS A N 1
ATOM 858 C CA . CYS A 1 106 ? 14.824 -23.884 2.360 1.00 78.00 106 CYS A CA 1
ATOM 859 C C . CYS A 1 106 ? 14.265 -23.565 3.749 1.00 78.00 106 CYS A C 1
ATOM 861 O O . CYS A 1 106 ? 14.984 -23.022 4.591 1.00 78.00 106 CYS A O 1
ATOM 863 N N . ASP A 1 107 ? 13.015 -23.945 4.009 1.00 71.12 107 ASP A N 1
ATOM 864 C CA . ASP A 1 107 ? 12.431 -23.862 5.348 1.00 71.12 107 ASP A CA 1
ATOM 865 C C . ASP A 1 107 ? 13.039 -24.951 6.243 1.00 71.12 107 ASP A C 1
ATOM 867 O O . ASP A 1 107 ? 12.635 -26.115 6.237 1.00 71.12 107 ASP A O 1
ATOM 871 N N . GLY A 1 108 ? 14.060 -24.579 7.014 1.00 73.06 108 GLY A N 1
ATOM 872 C CA . GLY A 1 108 ? 14.618 -25.436 8.052 1.00 73.06 108 GLY A CA 1
ATOM 873 C C . GLY A 1 108 ? 13.689 -25.488 9.264 1.00 73.06 108 GLY A C 1
ATOM 874 O O . GLY A 1 108 ? 13.428 -24.462 9.889 1.00 73.06 108 GLY A O 1
ATOM 875 N N . VAL A 1 109 ? 13.222 -26.683 9.645 1.00 59.53 109 VAL A N 1
ATOM 876 C CA . VAL A 1 109 ? 12.553 -26.895 10.938 1.00 59.53 109 VAL A CA 1
ATOM 877 C C . VAL A 1 109 ? 13.572 -26.649 12.050 1.00 59.53 109 VAL A C 1
ATOM 879 O O . VAL A 1 109 ? 14.409 -27.505 12.344 1.00 59.53 109 VAL A O 1
ATOM 882 N N . THR A 1 110 ? 13.498 -25.495 12.706 1.00 51.38 110 THR A N 1
ATOM 883 C CA . THR A 1 110 ? 14.166 -25.264 13.987 1.00 51.38 110 THR A CA 1
ATOM 884 C C . THR A 1 110 ? 13.507 -26.158 15.034 1.00 51.38 110 THR A C 1
ATOM 886 O O . THR A 1 110 ? 12.492 -25.814 15.634 1.00 51.38 110 THR A O 1
ATOM 889 N N . ARG A 1 111 ? 14.082 -27.342 15.277 1.00 48.06 111 ARG A N 1
ATOM 890 C CA . ARG A 1 111 ? 13.861 -28.043 16.545 1.00 48.06 111 ARG A CA 1
ATOM 891 C C . ARG A 1 111 ? 14.584 -27.251 17.627 1.00 48.06 111 ARG A C 1
ATOM 893 O O . ARG A 1 111 ? 15.775 -27.442 17.851 1.00 48.06 111 ARG A O 1
ATOM 900 N N . THR A 1 112 ? 13.863 -26.347 18.279 1.00 45.34 112 THR A N 1
ATOM 901 C CA . THR A 1 112 ? 14.284 -25.786 19.561 1.00 45.34 112 THR A CA 1
ATOM 902 C C . THR A 1 112 ? 14.292 -26.937 20.564 1.00 45.34 112 THR A C 1
ATOM 904 O O . THR A 1 112 ? 13.240 -27.409 20.988 1.00 45.34 112 THR A O 1
ATOM 907 N N . VAL A 1 113 ? 15.477 -27.464 20.866 1.00 46.19 113 VAL A N 1
ATOM 908 C CA . VAL A 1 113 ? 15.678 -28.307 22.047 1.00 46.19 113 VAL A CA 1
ATOM 909 C C . VAL A 1 113 ? 15.559 -27.403 23.272 1.00 46.19 113 VAL A C 1
ATOM 911 O O . VAL A 1 113 ? 16.173 -26.336 23.306 1.00 46.19 113 VAL A O 1
ATOM 914 N N . ALA A 1 114 ? 14.671 -27.810 24.180 1.00 48.69 114 ALA A N 1
ATOM 915 C CA . ALA A 1 114 ? 14.356 -27.152 25.445 1.00 48.69 114 ALA A CA 1
ATOM 916 C C . ALA A 1 114 ? 15.523 -27.206 26.438 1.00 48.69 114 ALA A C 1
ATOM 918 O O . ALA A 1 114 ? 16.317 -28.171 26.354 1.00 48.69 114 ALA A O 1
#

Organism: NCBI:txid129364

Foldseek 3Di:
DPPVVVVDDQDALVVVVVVCCVPPVVVLVVQCPPDPDPVRSSVVSSVVSVVVCVVVVVDDPDPPPPPDDPVVVVVVVVVVVVVCCVVCVPDDPVVDDDDDDDDDDDDDPPPPDD